Protein AF-Q5FMU8-F1 (afdb_monomer_lite)

pLDDT: mean 81.99, std 21.73, range [30.97, 98.69]

Radius of gyration: 34.63 Å; chains: 1; bounding box: 64×78×91 Å

Secondary structure (DSSP, 8-state):
------------------------------SSPPP---TTTTT-EEEEESS-B--B-TTSPBPPSTT--BPPEEEEEEEEEEEEEEEGGGTEEEEEEEES-SEEEB---SS---SEEE--SS-EEEGGGSEE-SSS--PPBSS-HHHHHHHHT-

Organism: Lactobacillus acidophilus (strain ATCC 700396 / NCK56 / N2 / NCFM) (NCBI:txid272621)

Structure (mmCIF, N/CA/C/O backbone):
data_AF-Q5FMU8-F1
#
_entry.id   AF-Q5FMU8-F1
#
loop_
_atom_site.group_PDB
_atom_site.id
_atom_site.type_symbol
_atom_site.label_atom_id
_atom_site.label_alt_id
_atom_site.label_comp_id
_atom_site.label_asym_id
_atom_site.label_entity_id
_atom_site.label_seq_id
_atom_site.pdbx_PDB_ins_code
_atom_site.Cartn_x
_atom_site.Cartn_y
_atom_site.Cartn_z
_atom_site.occupancy
_atom_site.B_iso_or_equiv
_atom_site.auth_seq_id
_atom_site.auth_comp_id
_atom_site.auth_asym_id
_atom_site.auth_atom_id
_atom_site.pdbx_PDB_model_num
ATOM 1 N N . MET A 1 1 ? -44.696 67.822 -63.246 1.00 44.34 1 MET A N 1
ATOM 2 C CA . MET A 1 1 ? -44.896 66.878 -62.123 1.00 44.34 1 MET A CA 1
ATOM 3 C C . MET A 1 1 ? -44.940 65.473 -62.711 1.00 44.34 1 MET A C 1
ATOM 5 O O . MET A 1 1 ? -45.440 65.343 -63.817 1.00 44.34 1 MET A O 1
ATOM 9 N N . SER A 1 2 ? -44.385 64.483 -62.010 1.00 38.25 2 SER A N 1
ATOM 10 C CA . SER A 1 2 ? -44.184 63.075 -62.421 1.00 38.25 2 SER A CA 1
ATOM 11 C C . SER A 1 2 ? -42.878 62.713 -63.144 1.00 38.25 2 SER A C 1
ATOM 13 O O . SER A 1 2 ? -42.718 62.851 -64.348 1.00 38.25 2 SER A O 1
ATOM 15 N N . MET A 1 3 ? -41.969 62.227 -62.289 1.00 32.19 3 MET A N 1
ATOM 16 C CA . MET A 1 3 ? -41.340 60.896 -62.271 1.00 32.19 3 MET A CA 1
ATOM 17 C C . MET A 1 3 ? -40.422 60.446 -63.418 1.00 32.19 3 MET A C 1
ATOM 19 O O . MET A 1 3 ? -40.758 60.400 -64.595 1.00 32.19 3 MET A O 1
ATOM 23 N N . LYS A 1 4 ? -39.218 60.079 -62.961 1.00 38.56 4 LYS A N 1
ATOM 24 C CA . LYS A 1 4 ? -37.981 59.806 -63.684 1.00 38.56 4 LYS A CA 1
ATOM 25 C C . LYS A 1 4 ? -38.034 58.525 -64.522 1.00 38.56 4 LYS A C 1
ATOM 27 O O . LYS A 1 4 ? -38.109 57.418 -64.004 1.00 38.56 4 LYS A O 1
ATOM 32 N N . LEU A 1 5 ? -37.903 58.774 -65.819 1.00 36.44 5 LEU A N 1
ATOM 33 C CA . LEU A 1 5 ? -37.152 58.089 -66.869 1.00 36.44 5 LEU A CA 1
ATOM 34 C C . LEU A 1 5 ? -36.414 56.777 -66.517 1.00 36.44 5 LEU A C 1
ATOM 36 O O . LEU A 1 5 ? -35.354 56.756 -65.894 1.00 36.44 5 LEU A O 1
ATOM 40 N N . SER A 1 6 ? -36.938 55.703 -67.096 1.00 47.81 6 SER A N 1
ATOM 41 C CA . SER A 1 6 ? -36.258 54.464 -67.466 1.00 47.81 6 SER A CA 1
ATOM 42 C C . SER A 1 6 ? -35.135 54.700 -68.482 1.00 47.81 6 SER A C 1
ATOM 44 O O . SER A 1 6 ? -35.360 55.369 -69.492 1.00 47.81 6 SER A O 1
ATOM 46 N N . LYS A 1 7 ? -33.975 54.057 -68.305 1.00 43.25 7 LYS A N 1
ATOM 47 C CA . LYS A 1 7 ? -33.032 53.812 -69.407 1.00 43.25 7 LYS A CA 1
ATOM 48 C C . LYS A 1 7 ? -32.465 52.397 -69.332 1.00 43.25 7 LYS A C 1
ATOM 50 O O . LYS A 1 7 ? -31.593 52.102 -68.525 1.00 43.25 7 LYS A O 1
ATOM 55 N N . LYS A 1 8 ? -32.962 51.544 -70.231 1.00 46.81 8 LYS A N 1
ATOM 56 C CA . LYS A 1 8 ? -32.168 50.465 -70.823 1.00 46.81 8 LYS A CA 1
ATOM 57 C C . LYS A 1 8 ? -31.159 51.122 -71.769 1.00 46.81 8 LYS A C 1
ATOM 59 O O . LYS A 1 8 ? -31.569 51.945 -72.585 1.00 46.81 8 LYS A O 1
ATOM 64 N N . LEU A 1 9 ? -29.885 50.747 -71.702 1.00 35.69 9 LEU A N 1
ATOM 65 C CA . LEU A 1 9 ? -28.977 50.895 -72.837 1.00 35.69 9 LEU A CA 1
ATOM 66 C C . LEU A 1 9 ? -27.985 49.730 -72.870 1.00 35.69 9 LEU A C 1
ATOM 68 O O . LEU A 1 9 ? -27.578 49.204 -71.838 1.00 35.69 9 LEU A O 1
ATOM 72 N N . LEU A 1 10 ? -27.730 49.301 -74.097 1.00 36.12 10 LEU A N 1
ATOM 73 C CA . LEU A 1 10 ? -27.186 48.026 -74.527 1.00 36.12 10 LEU A CA 1
ATOM 74 C C . LEU A 1 10 ? -25.649 48.002 -74.554 1.00 36.12 10 LEU A C 1
ATOM 76 O O . LEU A 1 10 ? -24.995 49.035 -74.637 1.00 36.12 10 LEU A O 1
ATOM 80 N N . PHE A 1 11 ? -25.159 46.762 -74.512 1.00 46.81 11 PHE A N 1
ATOM 81 C CA . PHE A 1 11 ? -23.848 46.188 -74.829 1.00 46.81 11 PHE A CA 1
ATOM 82 C C . PHE A 1 11 ? -22.753 47.077 -75.444 1.00 46.81 11 PHE A C 1
ATOM 84 O O . PHE A 1 11 ? -22.956 47.761 -76.444 1.00 46.81 11 PHE A O 1
ATOM 91 N N . SER A 1 12 ? -21.522 46.891 -74.960 1.00 31.30 12 SER A N 1
ATOM 92 C CA . SER A 1 12 ? -20.308 46.977 -75.780 1.00 31.30 12 SER A CA 1
ATOM 93 C C . SER A 1 12 ? -19.283 45.954 -75.288 1.00 31.30 12 SER A C 1
ATOM 95 O O . SER A 1 12 ? -19.026 45.833 -74.093 1.00 31.30 12 SER A O 1
ATOM 97 N N . SER A 1 13 ? -18.795 45.165 -76.239 1.00 30.97 13 SER A N 1
ATOM 98 C CA . SER A 1 13 ? -17.925 44.003 -76.082 1.00 30.97 13 SER A CA 1
ATOM 99 C C . SER A 1 13 ? -16.459 44.344 -75.800 1.00 30.97 13 SER A C 1
ATOM 101 O O . SER A 1 13 ? -15.987 45.406 -76.192 1.00 30.97 13 SER A O 1
ATOM 103 N N . ALA A 1 14 ? -15.763 43.312 -75.294 1.00 43.06 14 ALA A N 1
ATOM 104 C CA . ALA A 1 14 ? -14.314 43.049 -75.319 1.00 43.06 14 ALA A CA 1
ATOM 105 C C . ALA A 1 14 ? -13.448 43.993 -74.455 1.00 43.06 14 ALA A C 1
ATOM 107 O O . ALA A 1 14 ? -13.638 45.195 -74.435 1.00 43.06 14 ALA A O 1
ATOM 108 N N . VAL A 1 15 ? -12.487 43.513 -73.662 1.00 33.44 15 VAL A N 1
ATOM 109 C CA . VAL A 1 15 ? -11.308 42.741 -74.080 1.00 33.44 15 VAL A CA 1
ATOM 110 C C . VAL A 1 15 ? -10.885 41.759 -72.978 1.00 33.44 15 VAL A C 1
ATOM 112 O O . VAL A 1 15 ? -10.841 42.094 -71.798 1.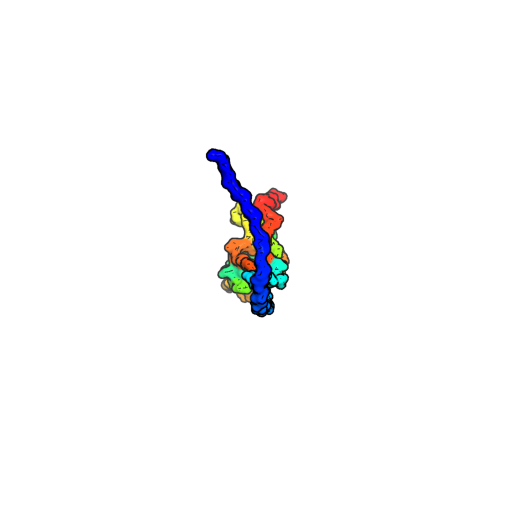00 33.44 15 VAL A O 1
ATOM 115 N N . ILE A 1 16 ? -10.554 40.537 -73.398 1.00 46.75 16 ILE A N 1
ATOM 116 C CA . ILE A 1 16 ? -9.966 39.472 -72.583 1.00 46.75 16 ILE A CA 1
ATOM 117 C C . ILE A 1 16 ? -8.482 39.801 -72.380 1.00 46.75 16 ILE A C 1
ATOM 119 O O . ILE A 1 16 ? -7.699 39.717 -73.323 1.00 46.75 16 ILE A O 1
ATOM 123 N N . ALA A 1 17 ? -8.090 40.158 -71.158 1.00 38.25 17 ALA A N 1
ATOM 124 C CA . ALA A 1 17 ? -6.694 40.149 -70.734 1.00 38.25 17 ALA A CA 1
ATOM 125 C C . ALA A 1 17 ? -6.471 38.887 -69.894 1.00 38.25 17 ALA A C 1
ATOM 127 O O . ALA A 1 17 ? -6.962 38.773 -68.771 1.00 38.25 17 ALA A O 1
ATOM 128 N N . GLY A 1 18 ? -5.787 37.905 -70.483 1.00 43.53 18 GLY A N 1
ATOM 129 C CA . GLY A 1 18 ? -5.412 36.670 -69.810 1.00 43.53 18 GLY A CA 1
ATOM 130 C C . GLY A 1 18 ? -4.449 36.953 -68.661 1.00 43.53 18 GLY A C 1
ATOM 131 O O . GLY A 1 18 ? -3.311 37.354 -68.887 1.00 43.53 18 GLY A O 1
ATOM 132 N N . LEU A 1 19 ? -4.906 36.715 -67.433 1.00 38.78 19 LEU A N 1
ATOM 133 C CA . LEU A 1 19 ? -4.045 36.613 -66.264 1.00 38.78 19 LEU A CA 1
ATOM 134 C C . LEU A 1 19 ? -3.740 35.125 -66.053 1.00 38.78 19 LEU A C 1
ATOM 136 O O . LEU A 1 19 ? -4.599 34.361 -65.615 1.00 38.78 19 LEU A O 1
ATOM 140 N N . LEU A 1 20 ? -2.527 34.702 -66.408 1.00 39.22 20 LEU A N 1
ATOM 141 C CA . LEU A 1 20 ? -1.996 33.396 -66.020 1.00 39.22 20 LEU A CA 1
ATOM 142 C C . LEU A 1 20 ? -1.831 33.385 -64.493 1.00 39.22 20 LEU A C 1
ATOM 144 O O . LEU A 1 20 ? -0.827 33.868 -63.975 1.00 39.22 20 LEU A O 1
ATOM 148 N N . LEU A 1 21 ? -2.814 32.850 -63.764 1.00 43.56 21 LEU A N 1
ATOM 149 C CA . LEU A 1 21 ? -2.594 32.435 -62.381 1.00 43.56 21 LEU A CA 1
ATOM 150 C C . LEU A 1 21 ? -1.753 31.157 -62.403 1.00 43.56 21 LEU A C 1
ATOM 152 O O . LEU A 1 21 ? -2.250 30.078 -62.725 1.00 43.56 21 LEU A O 1
ATOM 156 N N . SER A 1 22 ? -0.474 31.269 -62.050 1.00 51.34 22 SER A N 1
ATOM 157 C CA . SER A 1 22 ? 0.309 30.111 -61.636 1.00 51.34 22 SER A CA 1
ATOM 158 C C . SER A 1 22 ? -0.297 29.568 -60.341 1.00 51.34 22 SER A C 1
ATOM 160 O O . SER A 1 22 ? -0.230 30.189 -59.281 1.00 51.34 22 SER A O 1
ATOM 162 N N . VAL A 1 23 ? -0.937 28.403 -60.420 1.00 54.81 23 VAL A N 1
ATOM 163 C CA . VAL A 1 23 ? -1.428 27.704 -59.232 1.00 54.81 23 VAL A CA 1
ATOM 164 C C . VAL A 1 23 ? -0.217 27.045 -58.575 1.00 54.81 23 VAL A C 1
ATOM 166 O O . VAL A 1 23 ? 0.219 25.973 -58.990 1.00 54.81 23 VAL A O 1
ATOM 169 N N . ALA A 1 24 ? 0.384 27.704 -57.585 1.00 59.03 24 ALA A N 1
ATOM 170 C CA . ALA A 1 24 ? 1.311 27.015 -56.696 1.00 59.03 24 ALA A CA 1
ATOM 171 C C . ALA A 1 24 ? 0.516 25.944 -55.926 1.00 59.03 24 ALA A C 1
ATOM 173 O O . ALA A 1 24 ? -0.583 26.244 -55.448 1.00 59.03 24 ALA A O 1
ATOM 174 N N . PRO A 1 25 ? 1.017 24.703 -55.791 1.00 51.97 25 PRO A N 1
ATOM 175 C CA . PRO A 1 25 ? 0.344 23.713 -54.970 1.00 51.97 25 PRO A CA 1
ATOM 176 C C . PRO A 1 25 ? 0.360 24.216 -53.526 1.00 51.97 25 PRO A C 1
ATOM 178 O O . PRO A 1 25 ? 1.421 24.348 -52.916 1.00 51.97 25 PRO A O 1
ATOM 181 N N . ALA A 1 26 ? -0.815 24.531 -52.984 1.00 58.31 26 ALA A N 1
ATOM 182 C CA . ALA A 1 26 ? -0.953 24.819 -51.568 1.00 58.31 26 ALA A CA 1
ATOM 183 C C . ALA A 1 26 ? -0.589 23.543 -50.802 1.00 58.31 26 ALA A C 1
ATOM 185 O O . ALA A 1 26 ? -1.321 22.552 -50.828 1.00 58.31 26 ALA A O 1
ATOM 186 N N . THR A 1 27 ? 0.572 23.537 -50.155 1.00 57.03 27 THR A N 1
ATOM 187 C CA . THR A 1 27 ? 0.941 22.453 -49.254 1.00 57.03 27 THR A CA 1
ATOM 188 C C . THR A 1 27 ? 0.067 22.570 -48.010 1.00 57.03 27 THR A C 1
ATOM 190 O O . THR A 1 27 ? 0.150 23.531 -47.247 1.00 57.03 27 THR A O 1
ATOM 193 N N . VAL A 1 28 ? -0.821 21.595 -47.812 1.00 58.00 28 VAL A N 1
ATOM 194 C CA . VAL A 1 28 ? -1.604 21.487 -46.579 1.00 58.00 28 VAL A CA 1
ATOM 195 C C . VAL A 1 28 ? -0.646 21.062 -45.472 1.00 58.00 28 VAL A C 1
ATOM 197 O O . VAL A 1 28 ? -0.275 19.895 -45.373 1.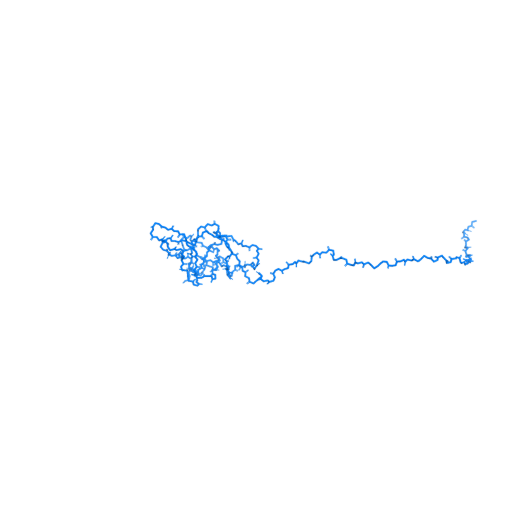00 58.00 28 VAL A O 1
ATOM 200 N N . GLN A 1 29 ? -0.214 22.011 -44.647 1.00 60.59 29 GLN A N 1
ATOM 201 C CA . GLN A 1 29 ? 0.503 21.701 -43.416 1.00 60.59 29 GLN A CA 1
ATOM 202 C C . GLN A 1 29 ? -0.506 21.540 -42.279 1.00 60.59 29 GLN A C 1
ATOM 204 O O . GLN A 1 29 ? -1.355 22.403 -42.053 1.00 60.59 29 GLN A O 1
ATOM 209 N N . ALA A 1 30 ? -0.436 20.410 -41.573 1.00 52.25 30 ALA A N 1
ATOM 210 C CA . ALA A 1 30 ? -1.308 20.127 -40.441 1.00 52.25 30 ALA A CA 1
ATOM 211 C C . ALA A 1 30 ? -1.092 21.172 -39.330 1.00 52.25 30 ALA A C 1
ATOM 213 O O . ALA A 1 30 ? -0.042 21.208 -38.695 1.00 52.25 30 ALA A O 1
ATOM 214 N N . ALA A 1 31 ? -2.101 22.010 -39.077 1.00 62.38 31 ALA A N 1
ATOM 215 C CA . ALA A 1 31 ? -2.032 23.124 -38.122 1.00 62.38 31 ALA A CA 1
ATOM 216 C C . ALA A 1 31 ? -2.030 22.694 -36.641 1.00 62.38 31 ALA A C 1
ATOM 218 O O . ALA A 1 31 ? -1.943 23.533 -35.745 1.00 62.38 31 ALA A O 1
ATOM 219 N N . LYS A 1 32 ? -2.152 21.394 -36.356 1.00 54.62 32 LYS A N 1
ATOM 220 C CA . LYS A 1 32 ? -2.189 20.866 -34.994 1.00 54.62 32 LYS A CA 1
ATOM 221 C C . LYS A 1 32 ? -1.423 19.555 -34.944 1.00 54.62 32 LYS A C 1
ATOM 223 O O . LYS A 1 32 ? -1.766 18.615 -35.658 1.00 54.62 32 LYS A O 1
ATOM 228 N N . GLN A 1 33 ? -0.401 19.490 -34.092 1.00 60.22 33 GLN A N 1
ATOM 229 C CA . GLN A 1 33 ? 0.179 18.206 -33.717 1.00 60.22 33 GLN A CA 1
ATOM 230 C C . GLN A 1 33 ? -0.936 17.353 -33.107 1.00 60.22 33 GLN A C 1
ATOM 232 O O . GLN A 1 33 ? -1.597 17.773 -32.153 1.00 60.22 33 GLN A O 1
ATOM 237 N N . LEU A 1 34 ? -1.178 16.180 -33.695 1.00 52.97 34 LEU A N 1
ATOM 238 C CA . LEU A 1 34 ? -2.030 15.175 -33.076 1.00 52.97 34 LEU A CA 1
ATOM 239 C C . LEU A 1 34 ? -1.409 14.818 -31.720 1.00 52.97 34 LEU A C 1
ATOM 241 O O . LEU A 1 34 ? -0.184 14.679 -31.652 1.00 52.97 34 LEU A O 1
ATOM 245 N N . PRO A 1 35 ? -2.205 14.689 -30.645 1.00 58.12 35 PRO A N 1
ATOM 246 C CA . PRO A 1 35 ? -1.669 14.234 -29.375 1.00 58.12 35 PRO A CA 1
ATOM 247 C C . PRO A 1 35 ? -0.985 12.884 -29.598 1.00 58.12 35 PRO A C 1
ATOM 249 O O . PRO A 1 35 ? -1.613 11.906 -30.005 1.00 58.12 35 PRO A O 1
ATOM 252 N N . VAL A 1 36 ? 0.328 12.848 -29.376 1.00 55.47 36 VAL A N 1
ATOM 253 C CA . VAL A 1 36 ? 1.089 11.603 -29.386 1.00 55.47 36 VAL A CA 1
ATOM 254 C C . VAL A 1 36 ? 0.704 10.866 -28.112 1.00 55.47 36 VAL A C 1
ATOM 256 O O . VAL A 1 36 ? 1.167 11.194 -27.021 1.00 55.47 36 VAL A O 1
ATOM 259 N N . HIS A 1 37 ? -0.204 9.905 -28.240 1.00 55.84 37 HIS A N 1
ATOM 260 C CA . HIS A 1 37 ? -0.529 8.997 -27.153 1.00 55.84 37 HIS A CA 1
ATOM 261 C C . HIS A 1 37 ? 0.525 7.888 -27.105 1.00 55.84 37 HIS A C 1
ATOM 263 O O . HIS A 1 37 ? 0.703 7.143 -28.066 1.00 55.84 37 HIS A O 1
ATOM 269 N N . ASP A 1 38 ? 1.235 7.775 -25.982 1.00 58.03 38 ASP A N 1
ATOM 270 C CA . ASP A 1 38 ? 2.091 6.621 -25.701 1.00 58.03 38 ASP A CA 1
ATOM 271 C C . ASP A 1 38 ? 1.204 5.428 -25.307 1.00 58.03 38 ASP A C 1
ATOM 273 O O . ASP A 1 38 ? 0.897 5.193 -24.133 1.00 58.03 38 ASP A O 1
ATOM 277 N N . TYR A 1 39 ? 0.738 4.695 -26.321 1.00 53.19 39 TYR A N 1
ATOM 278 C CA . TYR A 1 39 ? -0.167 3.552 -26.170 1.00 53.19 39 TYR A CA 1
ATOM 279 C C . TYR A 1 39 ? 0.428 2.394 -25.349 1.00 53.19 39 TYR A C 1
ATOM 281 O O . TYR A 1 39 ? -0.322 1.550 -24.864 1.00 53.19 39 TYR A O 1
ATOM 289 N N . ASN A 1 40 ? 1.745 2.356 -25.118 1.00 54.81 40 ASN A N 1
ATOM 290 C CA . ASN A 1 40 ? 2.364 1.319 -24.286 1.00 54.81 40 ASN A CA 1
ATOM 291 C C . ASN A 1 40 ? 2.122 1.541 -22.783 1.00 54.81 40 ASN A C 1
ATOM 293 O O . ASN A 1 40 ? 2.290 0.617 -21.989 1.00 54.81 40 ASN A O 1
ATOM 297 N N . ARG A 1 41 ? 1.734 2.758 -22.374 1.00 55.72 41 ARG A N 1
ATOM 298 C CA . ARG A 1 41 ? 1.671 3.169 -20.960 1.00 55.72 41 ARG A CA 1
ATOM 299 C C . ARG A 1 41 ? 0.263 3.323 -20.392 1.00 55.72 41 ARG A C 1
ATOM 301 O O . ARG A 1 41 ? 0.113 3.448 -19.183 1.00 55.72 41 ARG A O 1
ATOM 308 N N . ILE A 1 42 ? -0.771 3.268 -21.225 1.00 58.44 42 ILE A N 1
ATOM 309 C CA . ILE A 1 42 ? -2.177 3.441 -20.809 1.00 58.44 42 ILE A CA 1
ATOM 310 C C . ILE A 1 42 ? -2.782 2.220 -20.097 1.00 58.44 42 ILE A C 1
ATOM 312 O O . ILE A 1 42 ? -3.884 2.313 -19.571 1.00 58.44 42 ILE A O 1
ATOM 316 N N . THR A 1 43 ? -2.091 1.077 -20.054 1.00 69.62 43 THR A N 1
ATOM 317 C CA . THR A 1 43 ? -2.625 -0.167 -19.459 1.00 69.62 43 THR A CA 1
ATOM 318 C C . THR A 1 43 ? -2.297 -0.340 -17.979 1.00 69.62 43 THR A C 1
ATOM 320 O O . THR A 1 43 ? -2.745 -1.300 -17.356 1.00 69.62 43 THR A O 1
ATOM 323 N N . SER A 1 44 ? -1.461 0.529 -17.412 1.00 83.81 44 SER A N 1
ATOM 324 C CA . SER A 1 44 ? -0.944 0.371 -16.054 1.00 83.81 44 SER A CA 1
ATOM 325 C C . SER A 1 44 ? -0.941 1.705 -15.325 1.00 83.81 44 SER A C 1
ATOM 327 O O . SER A 1 44 ? -0.674 2.749 -15.920 1.00 83.81 44 SER A O 1
ATOM 329 N N . ALA A 1 45 ? -1.231 1.653 -14.030 1.00 92.94 45 ALA A N 1
ATOM 330 C CA . ALA A 1 45 ? -1.075 2.776 -13.127 1.00 92.94 45 ALA A CA 1
ATOM 331 C C . ALA A 1 45 ? 0.251 2.641 -12.378 1.00 92.94 45 ALA A C 1
ATOM 333 O O . ALA A 1 45 ? 0.729 1.527 -12.129 1.00 92.94 45 ALA A O 1
ATOM 334 N N . TYR A 1 46 ? 0.850 3.775 -12.025 1.00 94.50 46 TYR A N 1
ATOM 335 C CA . TYR A 1 46 ? 2.164 3.805 -11.399 1.00 94.50 46 TYR A CA 1
ATOM 336 C C . TYR A 1 46 ? 2.204 4.749 -10.204 1.00 94.50 46 TYR A C 1
ATOM 338 O O . TYR A 1 46 ? 1.581 5.813 -10.201 1.00 94.50 46 TYR A O 1
ATOM 346 N N . ILE A 1 47 ? 3.006 4.375 -9.213 1.00 96.06 47 ILE A N 1
ATOM 347 C CA . ILE A 1 47 ? 3.354 5.201 -8.058 1.00 96.06 47 ILE A CA 1
ATOM 348 C C . ILE A 1 47 ? 4.874 5.283 -7.899 1.00 96.06 47 ILE A C 1
ATOM 350 O O . ILE A 1 47 ? 5.630 4.506 -8.485 1.00 96.06 47 ILE A O 1
ATOM 354 N N . THR A 1 48 ? 5.332 6.207 -7.067 1.00 96.56 48 THR A N 1
ATOM 355 C CA . THR A 1 48 ? 6.706 6.260 -6.563 1.00 96.56 48 THR A CA 1
ATOM 356 C C . THR A 1 48 ? 6.698 6.445 -5.047 1.00 96.56 48 THR A C 1
ATOM 358 O O . THR A 1 48 ? 5.739 6.988 -4.492 1.00 96.56 48 THR A O 1
ATOM 361 N N . PHE A 1 49 ? 7.765 6.002 -4.381 1.00 97.00 49 PHE A N 1
ATOM 362 C CA . PHE A 1 49 ? 7.912 6.059 -2.927 1.00 97.00 49 PHE A CA 1
ATOM 363 C C . PHE A 1 49 ? 8.844 7.219 -2.548 1.00 97.00 49 PHE A C 1
ATOM 365 O O . PHE A 1 49 ? 10.069 7.065 -2.606 1.00 97.00 49 PHE A O 1
ATOM 372 N N . PRO A 1 50 ? 8.312 8.400 -2.177 1.00 96.75 50 PRO A N 1
ATOM 373 C CA . PRO A 1 50 ? 9.135 9.558 -1.825 1.00 96.75 50 PRO A CA 1
ATOM 374 C C . PRO A 1 50 ? 9.844 9.399 -0.472 1.00 96.75 50 PRO A C 1
ATOM 376 O O . PRO A 1 50 ? 10.849 10.073 -0.235 1.00 96.75 50 PRO A O 1
ATOM 379 N N . LYS A 1 51 ? 9.344 8.503 0.385 1.00 97.00 51 LYS A N 1
ATOM 380 C CA . LYS A 1 51 ? 9.830 8.187 1.732 1.00 97.00 51 LYS A CA 1
ATOM 381 C C . LYS A 1 51 ? 9.687 6.688 2.007 1.00 97.00 51 LYS A C 1
ATOM 383 O O . LYS A 1 51 ? 8.988 5.990 1.270 1.00 97.00 51 LYS A O 1
ATOM 388 N N . ASP A 1 52 ? 10.318 6.222 3.078 1.00 97.44 52 ASP A N 1
ATOM 389 C CA . ASP A 1 52 ? 10.110 4.859 3.565 1.00 97.44 52 ASP A CA 1
ATOM 390 C C . ASP A 1 52 ? 8.646 4.681 3.990 1.00 97.44 52 ASP A C 1
ATOM 392 O O . ASP A 1 52 ? 8.093 5.530 4.693 1.00 97.44 52 ASP A O 1
ATOM 396 N N . THR A 1 53 ? 8.005 3.613 3.518 1.00 98.19 53 THR A N 1
ATOM 397 C CA . THR A 1 53 ? 6.543 3.463 3.550 1.00 98.19 53 THR A CA 1
ATOM 398 C C . THR A 1 53 ? 6.136 2.111 4.122 1.00 98.19 53 THR A C 1
ATOM 400 O O . THR A 1 53 ? 6.672 1.074 3.725 1.00 98.19 53 THR A O 1
ATOM 403 N N . ASP A 1 54 ? 5.190 2.137 5.060 1.00 98.31 54 ASP A N 1
ATOM 404 C CA . ASP A 1 54 ? 4.610 0.934 5.658 1.00 98.31 54 ASP A CA 1
ATOM 405 C C . ASP A 1 54 ? 3.775 0.152 4.639 1.00 98.31 54 ASP A C 1
ATOM 407 O O . ASP A 1 54 ? 3.162 0.726 3.735 1.00 98.31 54 ASP A O 1
ATOM 411 N N . VAL A 1 55 ? 3.740 -1.166 4.815 1.00 98.31 55 VAL A N 1
ATOM 412 C CA . VAL A 1 55 ? 2.944 -2.085 4.000 1.00 98.31 55 VAL A CA 1
ATOM 413 C C . VAL A 1 55 ? 1.773 -2.573 4.831 1.00 98.31 55 VAL A C 1
ATOM 415 O O . VAL A 1 55 ? 1.922 -2.839 6.020 1.00 98.31 55 VAL A O 1
ATOM 418 N N . TYR A 1 56 ? 0.609 -2.681 4.207 1.00 98.56 56 TYR A N 1
ATOM 419 C CA . TYR A 1 56 ? -0.634 -3.062 4.856 1.00 98.56 56 TYR A CA 1
ATOM 420 C C . TYR A 1 56 ? -1.203 -4.326 4.223 1.00 98.56 56 TYR A C 1
ATOM 422 O O . TYR A 1 56 ? -1.067 -4.558 3.018 1.00 98.56 56 TYR A O 1
ATOM 430 N N . ASN A 1 57 ? -1.865 -5.123 5.051 1.00 98.12 57 ASN A N 1
ATOM 431 C CA . ASN A 1 57 ? -2.724 -6.217 4.628 1.00 98.12 57 ASN A CA 1
ATOM 432 C C . ASN A 1 57 ? -4.067 -5.682 4.112 1.00 98.12 57 ASN A C 1
ATOM 434 O O . ASN A 1 57 ? -4.434 -4.527 4.333 1.00 98.12 57 ASN A O 1
ATOM 438 N N . ALA A 1 58 ? -4.840 -6.555 3.464 1.00 95.94 58 ALA A N 1
ATOM 439 C CA . ALA A 1 58 ? -6.185 -6.230 2.983 1.00 95.94 58 ALA A CA 1
ATOM 440 C C . ALA A 1 58 ? -7.182 -5.873 4.107 1.00 95.94 58 ALA A C 1
ATOM 442 O O . ALA A 1 58 ? -8.203 -5.249 3.833 1.00 95.94 58 ALA A O 1
ATOM 443 N N . ASP A 1 59 ? -6.891 -6.255 5.354 1.00 95.75 59 ASP A N 1
ATOM 444 C CA . ASP A 1 59 ? -7.687 -5.934 6.548 1.00 95.75 59 ASP A CA 1
ATOM 445 C C . ASP A 1 59 ? -7.288 -4.600 7.215 1.00 95.75 59 ASP A C 1
ATOM 447 O O . ASP A 1 59 ? -7.825 -4.240 8.262 1.00 95.75 59 ASP A O 1
ATOM 451 N N . GLY A 1 60 ? -6.333 -3.871 6.626 1.00 96.44 60 GLY A N 1
ATOM 452 C CA . GLY A 1 60 ? -5.861 -2.578 7.119 1.00 96.44 60 GLY A CA 1
ATOM 453 C C . GLY A 1 60 ? -4.868 -2.649 8.277 1.00 96.44 60 GLY A C 1
ATOM 454 O O . GLY A 1 60 ? -4.489 -1.602 8.806 1.00 96.44 60 GLY A O 1
ATOM 455 N N . THR A 1 61 ? -4.409 -3.840 8.665 1.00 97.94 61 THR A N 1
ATOM 456 C CA . THR A 1 61 ? -3.289 -4.006 9.602 1.00 97.94 61 THR A CA 1
ATOM 457 C C . THR A 1 61 ? -1.944 -3.815 8.900 1.00 97.94 61 THR A C 1
ATOM 459 O O . THR A 1 61 ? -1.807 -4.082 7.706 1.00 97.94 61 THR A O 1
ATOM 462 N N . ILE A 1 62 ? -0.932 -3.348 9.636 1.00 98.00 62 ILE A N 1
ATOM 463 C CA . ILE A 1 62 ? 0.440 -3.232 9.122 1.00 98.00 62 ILE A CA 1
ATOM 464 C C . ILE A 1 62 ? 1.061 -4.632 9.014 1.00 98.00 62 ILE A C 1
ATOM 466 O O . ILE A 1 62 ? 0.984 -5.422 9.955 1.00 98.00 62 ILE A O 1
ATOM 470 N N . GLN A 1 63 ? 1.711 -4.926 7.888 1.00 97.44 63 GLN A N 1
ATOM 471 C CA . GLN A 1 63 ? 2.576 -6.094 7.746 1.00 97.44 63 GLN A CA 1
ATOM 472 C C . GLN A 1 63 ? 3.879 -5.869 8.514 1.00 97.44 63 GLN A C 1
ATOM 474 O O . GLN A 1 63 ? 4.629 -4.934 8.226 1.00 97.44 63 GLN A O 1
ATOM 479 N N . ASP A 1 64 ? 4.170 -6.740 9.481 1.00 95.56 64 ASP A N 1
ATOM 480 C CA . ASP A 1 64 ? 5.448 -6.696 10.184 1.00 95.56 64 ASP A CA 1
ATOM 481 C C . ASP A 1 64 ? 6.542 -7.401 9.374 1.00 95.56 64 ASP A C 1
ATOM 483 O O . ASP A 1 64 ? 6.513 -8.612 9.143 1.00 95.56 64 ASP A O 1
ATOM 487 N N . HIS A 1 65 ? 7.547 -6.628 8.973 1.00 96.00 65 HIS A N 1
ATOM 488 C CA . HIS A 1 65 ? 8.762 -7.120 8.335 1.00 96.00 65 HIS A CA 1
ATOM 489 C C . HIS A 1 65 ? 9.990 -6.909 9.231 1.00 96.00 65 HIS A C 1
ATOM 491 O O . HIS A 1 65 ? 11.045 -6.474 8.765 1.00 96.00 65 HIS A O 1
ATOM 497 N N . ASN A 1 66 ? 9.862 -7.197 10.530 1.00 94.88 66 ASN A N 1
ATOM 498 C CA . ASN A 1 66 ? 10.862 -6.900 11.564 1.00 94.88 66 ASN A CA 1
ATOM 499 C C . ASN A 1 66 ? 11.195 -5.398 11.621 1.00 94.88 66 ASN A C 1
ATOM 501 O O . ASN A 1 66 ? 12.361 -4.994 11.702 1.00 94.88 66 ASN A O 1
ATOM 505 N N . GLY A 1 67 ? 10.160 -4.566 11.492 1.00 95.06 67 GLY A N 1
ATOM 506 C CA . GLY A 1 67 ? 10.268 -3.106 11.432 1.00 95.06 67 GLY A CA 1
ATOM 507 C C . GLY A 1 67 ? 10.859 -2.527 10.138 1.00 95.06 67 GLY A C 1
ATOM 508 O O . GLY A 1 67 ? 10.994 -1.307 10.039 1.00 95.06 67 GLY A O 1
ATOM 509 N N . GLN A 1 68 ? 11.221 -3.353 9.147 1.00 97.25 68 GLN A N 1
ATOM 510 C CA . GLN A 1 68 ? 11.622 -2.857 7.828 1.00 97.25 68 GLN A CA 1
ATOM 511 C C . GLN A 1 68 ? 10.402 -2.344 7.050 1.00 97.25 68 GLN A C 1
ATOM 513 O O . GLN A 1 68 ? 9.312 -2.905 7.131 1.00 97.25 68 GLN A O 1
ATOM 518 N N . LYS A 1 69 ? 10.606 -1.293 6.257 1.00 97.75 69 LYS A N 1
ATOM 519 C CA . LYS A 1 69 ? 9.591 -0.670 5.393 1.00 97.75 69 LYS A CA 1
ATOM 520 C C . LYS A 1 69 ? 10.009 -0.783 3.935 1.00 97.75 69 LYS A C 1
ATOM 522 O O . LYS A 1 69 ? 11.187 -1.019 3.663 1.00 97.75 69 LYS A O 1
ATOM 527 N N . ILE A 1 70 ? 9.096 -0.542 2.992 1.00 97.50 70 ILE A N 1
ATOM 528 C CA . ILE A 1 70 ? 9.510 -0.313 1.600 1.00 97.50 70 ILE A CA 1
ATOM 529 C C . ILE A 1 70 ? 10.351 0.956 1.585 1.00 97.50 70 ILE A C 1
ATOM 531 O O . ILE A 1 70 ? 9.888 2.004 2.037 1.00 97.50 70 ILE A O 1
ATOM 535 N N . SER A 1 71 ? 11.581 0.872 1.084 1.00 97.12 71 SER A N 1
ATOM 536 C CA . SER A 1 71 ? 12.466 2.028 1.053 1.00 97.12 71 SER A CA 1
ATOM 537 C C . SER A 1 71 ? 12.021 3.052 0.019 1.00 97.12 71 SER A C 1
ATOM 539 O O . SER A 1 71 ? 11.445 2.730 -1.031 1.00 97.12 71 SER A O 1
ATOM 541 N N . ARG A 1 72 ? 12.348 4.314 0.298 1.00 95.56 72 ARG A N 1
ATOM 542 C CA . ARG A 1 72 ? 12.286 5.391 -0.688 1.00 95.56 72 ARG A CA 1
ATOM 543 C C . ARG A 1 72 ? 12.966 4.956 -1.987 1.00 95.56 72 ARG A C 1
ATOM 545 O O . ARG A 1 72 ? 14.150 4.622 -2.006 1.00 95.56 72 ARG A O 1
ATOM 552 N N . GLN A 1 73 ? 12.257 5.090 -3.102 1.00 92.81 73 GLN A N 1
ATOM 553 C CA . GLN A 1 73 ? 12.780 4.763 -4.426 1.00 92.81 73 GLN A CA 1
ATOM 554 C C . GLN A 1 73 ? 12.153 5.650 -5.500 1.00 92.81 73 GLN A C 1
ATOM 556 O O . GLN A 1 73 ? 10.953 5.902 -5.498 1.00 92.81 73 GLN A O 1
ATOM 561 N N . LYS A 1 74 ? 12.987 6.116 -6.440 1.00 84.50 74 LYS A N 1
ATOM 562 C CA . LYS A 1 74 ? 12.582 7.002 -7.549 1.00 84.50 74 LYS A CA 1
ATOM 563 C C . LYS A 1 74 ? 11.989 6.254 -8.751 1.00 84.50 74 LYS A C 1
ATOM 565 O O . LYS A 1 74 ? 11.533 6.893 -9.694 1.00 84.50 74 LYS A O 1
ATOM 570 N N . GLY A 1 75 ? 12.034 4.921 -8.734 1.00 90.00 75 GLY A N 1
ATOM 571 C CA . GLY A 1 75 ? 11.439 4.088 -9.775 1.00 90.00 75 GLY A CA 1
ATOM 572 C C . GLY A 1 75 ? 9.917 4.223 -9.813 1.00 90.00 75 GLY A C 1
ATOM 573 O O . GLY A 1 75 ? 9.292 4.602 -8.819 1.00 90.00 75 GLY A O 1
ATOM 574 N N . TRP A 1 76 ? 9.337 3.917 -10.973 1.00 91.50 76 TRP A N 1
ATOM 575 C CA . TRP A 1 76 ? 7.891 3.802 -11.143 1.00 91.50 76 TRP A CA 1
ATOM 576 C C . TRP A 1 76 ? 7.474 2.371 -10.844 1.00 91.50 76 TRP A C 1
ATOM 578 O O . TRP A 1 76 ? 7.965 1.431 -11.470 1.00 91.50 76 TRP A O 1
ATOM 588 N N . LEU A 1 77 ? 6.587 2.210 -9.872 1.00 93.44 77 LEU A N 1
ATOM 589 C CA . LEU A 1 77 ? 6.120 0.913 -9.406 1.00 93.44 77 LEU A CA 1
ATOM 590 C C . LEU A 1 77 ? 4.677 0.729 -9.844 1.00 93.44 77 LEU A C 1
ATOM 592 O O . LEU A 1 77 ? 3.847 1.616 -9.652 1.00 93.44 77 LEU A O 1
ATOM 596 N N . LYS A 1 78 ? 4.397 -0.421 -10.460 1.00 93.50 78 LYS A N 1
ATOM 597 C CA . LYS A 1 78 ? 3.076 -0.739 -10.993 1.00 93.50 78 LYS A CA 1
ATOM 598 C C . LYS A 1 78 ? 2.092 -1.052 -9.866 1.00 93.50 78 LYS A C 1
ATOM 600 O O . LYS A 1 78 ? 2.402 -1.830 -8.962 1.00 93.50 78 LYS A O 1
ATOM 605 N N . VAL A 1 79 ? 0.896 -0.493 -9.992 1.00 95.44 79 VAL A N 1
ATOM 606 C CA . VAL A 1 79 ? -0.276 -0.753 -9.151 1.00 95.44 79 VAL A CA 1
ATOM 607 C C . VAL A 1 79 ? -1.472 -1.047 -10.054 1.00 95.44 79 VAL A C 1
ATOM 609 O O . VAL A 1 79 ? -1.514 -0.596 -11.202 1.00 95.44 79 VAL A O 1
ATOM 612 N N . ASP A 1 80 ? -2.425 -1.835 -9.572 1.00 94.44 80 ASP A N 1
ATOM 613 C CA . ASP A 1 80 ? -3.586 -2.279 -10.362 1.00 94.44 80 ASP A CA 1
ATOM 614 C C . ASP A 1 80 ? -4.938 -1.899 -9.741 1.00 94.44 80 ASP A C 1
ATOM 616 O O . ASP A 1 80 ? -5.936 -1.843 -10.456 1.00 94.44 80 ASP A O 1
ATOM 620 N N . LYS A 1 81 ? -4.984 -1.596 -8.438 1.00 95.00 81 LYS A N 1
ATOM 621 C CA . LYS A 1 81 ? -6.207 -1.215 -7.723 1.00 95.00 81 LYS A CA 1
ATOM 622 C C . LYS A 1 81 ? -5.970 -0.027 -6.806 1.00 95.00 81 LYS A C 1
ATOM 624 O O . LYS A 1 81 ? -4.916 0.099 -6.184 1.00 95.00 81 LYS A O 1
ATOM 629 N N . LEU A 1 82 ? -6.998 0.807 -6.718 1.00 97.44 82 LEU A N 1
ATOM 630 C CA . LEU A 1 82 ? -7.148 1.876 -5.746 1.00 97.44 82 LEU A CA 1
ATOM 631 C C . LEU A 1 82 ? -8.400 1.547 -4.930 1.00 97.44 82 LEU A C 1
ATOM 633 O O . LEU A 1 82 ? -9.449 1.295 -5.516 1.00 97.44 82 LEU A O 1
ATOM 637 N N . VAL A 1 83 ? -8.298 1.473 -3.607 1.00 97.94 83 VAL A N 1
ATOM 638 C CA . VAL A 1 83 ? -9.366 0.933 -2.749 1.00 97.94 83 VAL A CA 1
ATOM 639 C C . VAL A 1 83 ? -9.351 1.611 -1.383 1.00 97.94 83 VAL A C 1
ATOM 641 O O . VAL A 1 83 ? -8.284 1.922 -0.858 1.00 97.94 83 VAL A O 1
ATOM 644 N N . TYR A 1 84 ? -10.523 1.856 -0.803 1.00 98.50 84 TYR A N 1
ATOM 645 C CA . TYR A 1 84 ? -10.647 2.225 0.602 1.00 98.50 84 TYR A CA 1
ATOM 646 C C . TYR A 1 84 ? -10.557 0.976 1.474 1.00 98.50 84 TYR A C 1
ATOM 648 O O . TYR A 1 84 ? -11.320 0.026 1.286 1.00 98.50 84 TYR A O 1
ATOM 656 N N . ILE A 1 85 ? -9.654 1.001 2.448 1.00 98.06 85 ILE A N 1
ATOM 657 C CA . ILE A 1 85 ? -9.493 -0.046 3.459 1.00 98.06 85 ILE A CA 1
ATOM 658 C C . ILE A 1 85 ? -9.693 0.603 4.826 1.00 98.06 85 ILE A C 1
ATOM 660 O O . ILE A 1 85 ? -9.188 1.698 5.084 1.00 98.06 85 ILE A O 1
ATOM 664 N N . TRP A 1 86 ? -10.452 -0.058 5.696 1.00 98.25 86 TRP A N 1
ATOM 665 C CA . TRP A 1 86 ? -10.595 0.359 7.085 1.00 98.25 86 TRP A CA 1
ATOM 666 C C . TRP A 1 86 ? -9.296 0.093 7.839 1.00 98.25 86 TRP A C 1
ATOM 668 O O . TRP A 1 86 ? -8.835 -1.039 7.850 1.00 98.25 86 TRP A O 1
ATOM 678 N N . VAL A 1 87 ? -8.711 1.112 8.467 1.00 98.19 87 VAL A N 1
ATOM 679 C CA . VAL A 1 87 ? -7.482 0.987 9.262 1.00 98.19 87 VAL A CA 1
ATOM 680 C C . VAL A 1 87 ? -7.870 0.915 10.740 1.00 98.19 87 VAL A C 1
ATOM 682 O O . VAL A 1 87 ? -8.206 1.953 11.320 1.00 98.19 87 VAL A O 1
ATOM 685 N N . PRO A 1 88 ? -7.810 -0.265 11.391 1.00 97.12 88 PRO A N 1
ATOM 686 C CA . PRO A 1 88 ? -8.302 -0.421 12.761 1.00 97.12 88 PRO A CA 1
ATOM 687 C C . PRO A 1 88 ? -7.582 0.483 13.766 1.00 97.12 88 PRO A C 1
ATOM 689 O O . PRO A 1 88 ? -8.220 1.062 14.640 1.00 97.12 88 PRO A O 1
ATOM 692 N N . SER A 1 89 ? -6.267 0.668 13.605 1.00 96.94 89 SER A N 1
ATOM 693 C CA . SER A 1 89 ? -5.452 1.516 14.486 1.00 96.94 89 SER A CA 1
ATOM 694 C C . SER A 1 89 ? -5.789 3.006 14.397 1.00 96.94 89 SER A C 1
ATOM 696 O O . SER A 1 89 ? -5.429 3.763 15.293 1.00 96.94 89 SER A O 1
ATOM 698 N N . GLU A 1 90 ? -6.444 3.440 13.319 1.00 97.12 90 GLU A N 1
ATOM 699 C CA . GLU A 1 90 ? -6.841 4.836 13.100 1.00 97.12 90 GLU A CA 1
ATOM 700 C C . GLU A 1 90 ? -8.355 5.040 13.183 1.00 97.12 90 GLU A C 1
ATOM 702 O O . GLU A 1 90 ? -8.813 6.181 13.163 1.00 97.12 90 GLU A O 1
ATOM 707 N N . ASN A 1 91 ? -9.125 3.952 13.286 1.00 96.81 91 ASN A N 1
ATOM 708 C CA . ASN A 1 91 ? -10.583 3.960 13.338 1.00 96.81 91 ASN A CA 1
ATOM 709 C C . ASN A 1 91 ? -11.216 4.783 12.196 1.00 96.81 91 ASN A C 1
ATOM 711 O O . ASN A 1 91 ? -12.145 5.563 12.414 1.00 96.81 91 ASN A O 1
ATOM 715 N N . LYS A 1 92 ? -10.672 4.642 10.980 1.00 97.50 92 LYS A N 1
ATOM 716 C CA . LYS A 1 92 ? -11.163 5.303 9.762 1.00 97.50 92 LYS A CA 1
ATOM 717 C C . LYS A 1 92 ? -10.808 4.513 8.504 1.00 97.50 92 LYS A C 1
ATOM 719 O O . LYS A 1 92 ? -9.855 3.734 8.493 1.00 97.50 92 LYS A O 1
ATOM 724 N N . ALA A 1 93 ? -11.549 4.758 7.425 1.00 98.06 93 ALA A N 1
ATOM 725 C CA . ALA A 1 93 ? -11.207 4.263 6.098 1.00 98.06 93 ALA A CA 1
ATOM 726 C C . ALA A 1 93 ? -10.205 5.200 5.414 1.00 98.06 93 ALA A C 1
ATOM 728 O O . ALA A 1 93 ? -10.444 6.400 5.293 1.00 98.06 93 ALA A O 1
ATOM 729 N N . GLU A 1 94 ? -9.111 4.635 4.920 1.00 98.50 94 GLU A N 1
ATOM 730 C CA . GLU A 1 94 ? -8.069 5.342 4.177 1.00 98.50 94 GLU A CA 1
ATOM 731 C C . GLU A 1 94 ? -7.952 4.755 2.772 1.00 98.50 94 GLU A C 1
ATOM 733 O O . GLU A 1 94 ? -8.372 3.625 2.519 1.00 98.50 94 GLU A O 1
ATOM 738 N N . LEU A 1 95 ? -7.399 5.529 1.841 1.00 98.31 95 LEU A N 1
ATOM 739 C CA . LEU A 1 95 ? -7.247 5.103 0.456 1.00 98.31 95 LEU A CA 1
ATOM 740 C C . LEU A 1 95 ? -5.892 4.420 0.245 1.00 98.31 95 LEU A C 1
ATOM 742 O O . LEU A 1 95 ? -4.860 4.938 0.672 1.00 98.31 95 LEU A O 1
ATOM 746 N N . PHE A 1 96 ? -5.886 3.291 -0.457 1.00 98.69 96 PHE A N 1
ATOM 747 C CA . PHE A 1 96 ? -4.713 2.448 -0.669 1.00 98.69 96 PHE A CA 1
ATOM 748 C C . PHE A 1 96 ? -4.531 2.059 -2.128 1.00 98.69 96 PHE A C 1
ATOM 750 O O . PHE A 1 96 ? -5.499 1.783 -2.838 1.00 98.69 96 PHE A O 1
ATOM 757 N N . TYR A 1 97 ? -3.271 1.947 -2.539 1.00 98.38 97 TYR A N 1
ATOM 758 C CA . TYR A 1 97 ? -2.892 1.256 -3.763 1.00 98.38 97 TYR A CA 1
ATOM 759 C C . TYR A 1 97 ? -2.527 -0.194 -3.465 1.00 98.38 97 TYR A C 1
ATOM 761 O O . TYR A 1 97 ? -1.780 -0.461 -2.524 1.00 98.38 97 TYR A O 1
ATOM 769 N N . HIS A 1 98 ? -3.003 -1.111 -4.301 1.00 97.94 98 HIS A N 1
ATOM 770 C CA . HIS A 1 98 ? -2.556 -2.500 -4.306 1.00 97.94 98 HIS A CA 1
ATOM 771 C C . HIS A 1 98 ? -1.258 -2.641 -5.107 1.00 97.94 98 HIS A C 1
ATOM 773 O O . HIS A 1 98 ? -1.160 -2.175 -6.249 1.00 97.94 98 HIS A O 1
ATOM 779 N N . LEU A 1 99 ? -0.256 -3.276 -4.506 1.00 97.19 99 LEU A N 1
ATOM 780 C CA . LEU A 1 99 ? 1.039 -3.521 -5.124 1.00 97.19 99 LEU A CA 1
ATOM 781 C C . LEU A 1 99 ? 0.979 -4.768 -6.012 1.00 97.19 99 LEU A C 1
ATOM 783 O O . LEU A 1 99 ? 0.574 -5.836 -5.570 1.00 97.19 99 LEU A O 1
ATOM 787 N N . VAL A 1 100 ? 1.438 -4.650 -7.262 1.00 95.25 100 VAL A N 1
ATOM 788 C CA . VAL A 1 100 ? 1.515 -5.807 -8.179 1.00 95.25 100 VAL A CA 1
ATOM 789 C C . VAL A 1 100 ? 2.739 -6.684 -7.892 1.00 95.25 100 VAL A C 1
ATOM 791 O O . VAL A 1 100 ? 2.708 -7.895 -8.096 1.00 95.25 100 VAL A O 1
ATOM 794 N N . GLY A 1 101 ? 3.844 -6.074 -7.454 1.00 94.19 101 GLY A N 1
ATOM 795 C CA . GLY A 1 101 ? 5.050 -6.804 -7.065 1.00 94.19 101 GLY A CA 1
ATOM 796 C C . GLY A 1 101 ? 4.900 -7.461 -5.693 1.00 94.19 101 GLY A C 1
ATOM 797 O O . GLY A 1 101 ? 4.193 -6.941 -4.839 1.00 94.19 101 GLY A O 1
ATOM 798 N N . THR A 1 102 ? 5.614 -8.564 -5.469 1.00 96.88 102 THR A N 1
ATOM 799 C CA . THR A 1 102 ? 5.592 -9.309 -4.196 1.00 96.88 102 THR A CA 1
ATOM 800 C C . THR A 1 102 ? 6.808 -9.054 -3.310 1.00 96.88 102 THR A C 1
ATOM 802 O O . THR A 1 102 ? 6.842 -9.511 -2.172 1.00 96.88 102 THR A O 1
ATOM 805 N N . SER A 1 103 ? 7.812 -8.334 -3.820 1.00 96.19 103 SER A N 1
ATOM 806 C CA . SER A 1 103 ? 9.089 -8.089 -3.150 1.00 96.19 103 SER A CA 1
ATOM 807 C C . SER A 1 103 ? 9.615 -6.707 -3.506 1.00 96.19 103 SER A C 1
ATOM 809 O O . SER A 1 103 ? 9.679 -6.362 -4.691 1.00 96.19 103 SER A O 1
ATOM 811 N N . PHE A 1 104 ? 10.065 -5.933 -2.521 1.00 96.50 104 PHE A N 1
ATOM 812 C CA . PHE A 1 104 ? 10.522 -4.551 -2.710 1.00 96.50 104 PHE A CA 1
ATOM 813 C C . PHE A 1 104 ? 11.804 -4.271 -1.943 1.00 96.50 104 PHE A C 1
ATOM 815 O O . PHE A 1 104 ? 12.082 -4.928 -0.945 1.00 96.50 104 PHE A O 1
ATOM 822 N N . TYR A 1 105 ? 12.576 -3.279 -2.397 1.00 96.50 105 TYR A N 1
ATOM 823 C CA . TYR A 1 105 ? 13.711 -2.782 -1.625 1.00 96.50 105 TYR A CA 1
ATOM 824 C C . TYR A 1 105 ? 13.252 -2.283 -0.259 1.00 96.50 105 TYR A C 1
ATOM 826 O O . TYR A 1 105 ? 12.199 -1.656 -0.143 1.00 96.50 105 TYR A O 1
ATOM 834 N N . ALA A 1 106 ? 14.053 -2.581 0.757 1.00 96.69 106 ALA A N 1
ATOM 835 C CA . ALA A 1 106 ? 13.691 -2.361 2.142 1.00 96.69 106 ALA A CA 1
ATOM 836 C C . ALA A 1 106 ? 14.604 -1.343 2.823 1.00 96.69 106 ALA A C 1
ATOM 838 O O . ALA A 1 106 ? 15.794 -1.246 2.507 1.00 96.69 106 ALA A O 1
ATOM 839 N N . SER A 1 107 ? 14.047 -0.597 3.773 1.00 96.12 107 SER A N 1
ATOM 840 C CA . SER A 1 107 ? 14.831 0.186 4.727 1.00 96.12 107 SER A CA 1
ATOM 841 C C . SER A 1 107 ? 15.580 -0.742 5.686 1.00 96.12 107 SER A C 1
ATOM 843 O O . SER A 1 107 ? 15.211 -1.904 5.859 1.00 96.12 107 SER A O 1
ATOM 845 N N . THR A 1 108 ? 16.645 -0.254 6.317 1.00 93.81 108 THR A N 1
ATOM 846 C CA . THR A 1 108 ? 17.375 -1.013 7.340 1.00 93.81 108 THR A CA 1
ATOM 847 C C . THR A 1 108 ? 16.953 -0.579 8.739 1.00 93.81 108 THR A C 1
ATOM 849 O O . THR A 1 108 ? 16.649 0.587 8.987 1.00 93.81 108 THR A O 1
ATOM 852 N N . THR A 1 109 ? 16.963 -1.521 9.675 1.00 90.31 109 THR A N 1
ATOM 853 C CA . THR A 1 109 ? 16.803 -1.273 11.111 1.00 90.31 109 THR A CA 1
ATOM 854 C C . THR A 1 109 ? 18.044 -1.787 11.855 1.00 90.31 109 THR A C 1
ATOM 856 O O . THR A 1 109 ? 18.884 -2.481 11.263 1.00 90.31 109 THR A O 1
ATOM 859 N N . PRO A 1 110 ? 18.209 -1.481 13.157 1.00 92.12 110 PRO A N 1
ATOM 860 C CA . PRO A 1 110 ? 19.309 -2.039 13.943 1.00 92.12 110 PRO A CA 1
ATOM 861 C C . PRO A 1 110 ? 19.351 -3.575 13.921 1.00 92.12 110 PRO A C 1
ATOM 863 O O . PRO A 1 110 ? 20.442 -4.151 13.906 1.00 92.12 110 PRO A O 1
ATOM 866 N N . THR A 1 111 ? 18.179 -4.216 13.865 1.00 89.75 111 THR A N 1
ATOM 867 C CA . THR A 1 111 ? 17.982 -5.668 13.987 1.00 89.75 111 THR A CA 1
ATOM 868 C C . THR A 1 111 ? 17.664 -6.373 12.665 1.00 89.75 111 THR A C 1
ATOM 870 O O . THR A 1 111 ? 17.797 -7.592 12.592 1.00 89.75 111 THR A O 1
ATOM 873 N N . ALA A 1 112 ? 17.301 -5.648 11.603 1.00 91.56 112 ALA A N 1
ATOM 874 C CA . ALA A 1 112 ? 16.948 -6.216 10.304 1.00 91.56 112 ALA A CA 1
ATOM 875 C C . ALA A 1 112 ? 17.615 -5.445 9.154 1.00 91.56 112 ALA A C 1
ATOM 877 O O . ALA A 1 112 ? 17.457 -4.236 8.997 1.00 91.56 112 ALA A O 1
ATOM 878 N N . ARG A 1 113 ? 18.402 -6.159 8.341 1.00 92.50 113 ARG A N 1
ATOM 879 C CA . ARG A 1 113 ? 19.257 -5.568 7.292 1.00 92.50 113 ARG A CA 1
ATOM 880 C C . ARG A 1 113 ? 19.069 -6.212 5.922 1.00 92.50 113 ARG A C 1
ATOM 882 O O . ARG A 1 113 ? 19.954 -6.121 5.073 1.00 92.50 113 ARG A O 1
ATOM 889 N N . LYS A 1 114 ? 17.946 -6.901 5.701 1.00 91.44 114 LYS A N 1
ATOM 890 C CA . LYS A 1 114 ? 17.657 -7.482 4.386 1.00 91.44 114 LYS A CA 1
ATOM 891 C C . LYS A 1 114 ? 17.495 -6.346 3.381 1.00 91.44 114 LYS A C 1
ATOM 893 O O . LYS A 1 114 ? 16.814 -5.370 3.670 1.00 91.44 114 LYS A O 1
ATOM 898 N N . SER A 1 115 ? 18.091 -6.473 2.200 1.00 93.56 115 SER A N 1
ATOM 899 C CA . SER A 1 115 ? 17.963 -5.456 1.147 1.00 93.56 115 SER A CA 1
ATOM 900 C C . SER A 1 115 ? 16.557 -5.399 0.546 1.00 93.56 115 SER A C 1
ATOM 902 O O . SER A 1 115 ? 16.214 -4.410 -0.103 1.00 93.56 115 SER A O 1
ATOM 904 N N . ARG A 1 116 ? 15.750 -6.449 0.753 1.00 96.06 116 ARG A N 1
ATOM 905 C CA . ARG A 1 116 ? 14.367 -6.560 0.293 1.00 96.06 116 ARG A CA 1
ATOM 906 C C . ARG A 1 116 ? 13.455 -7.165 1.358 1.00 96.06 116 ARG A C 1
ATOM 908 O O . ARG A 1 116 ? 13.915 -7.960 2.180 1.00 96.06 116 ARG A O 1
ATOM 915 N N . ILE A 1 117 ? 12.175 -6.817 1.288 1.00 96.75 117 ILE A N 1
ATOM 916 C CA . ILE A 1 117 ? 11.080 -7.438 2.042 1.00 96.75 117 ILE A CA 1
ATOM 917 C C . ILE A 1 117 ? 10.125 -8.135 1.076 1.00 96.75 117 ILE A C 1
ATOM 919 O O . ILE A 1 117 ? 9.807 -7.593 0.017 1.00 96.75 117 ILE A O 1
ATOM 923 N N . GLU A 1 118 ? 9.688 -9.335 1.453 1.00 97.19 118 GLU A N 1
ATOM 924 C CA . GLU A 1 118 ? 8.634 -10.082 0.768 1.00 97.19 118 GLU A CA 1
ATOM 925 C C . GLU A 1 118 ? 7.291 -9.684 1.383 1.00 97.19 118 GLU A C 1
ATOM 927 O O . GLU A 1 118 ? 7.073 -9.898 2.575 1.00 97.19 118 GLU A O 1
ATOM 932 N N . VAL A 1 119 ? 6.415 -9.092 0.577 1.00 96.94 119 VAL A N 1
ATOM 933 C CA . VAL A 1 119 ? 5.108 -8.555 0.997 1.00 96.94 119 VAL A CA 1
ATOM 934 C C . VAL A 1 119 ? 3.935 -9.436 0.540 1.00 96.94 119 VAL A C 1
ATOM 936 O O . VAL A 1 119 ? 2.786 -9.233 0.928 1.00 96.94 119 VAL A O 1
ATOM 939 N N . GLY A 1 120 ? 4.221 -10.438 -0.299 1.00 96.56 120 GLY A N 1
ATOM 940 C CA . GLY A 1 120 ? 3.216 -11.329 -0.878 1.00 96.56 120 GLY A CA 1
ATOM 941 C C . GLY A 1 120 ? 2.342 -10.647 -1.935 1.00 96.56 120 GLY A C 1
ATOM 942 O O . GLY A 1 120 ? 2.669 -9.582 -2.447 1.00 96.56 120 GLY A O 1
ATOM 943 N N . HIS A 1 121 ? 1.234 -11.296 -2.298 1.00 94.56 121 HIS A N 1
ATOM 944 C CA . HIS A 1 121 ? 0.346 -10.833 -3.373 1.00 94.56 121 HIS A CA 1
ATOM 945 C C . HIS A 1 121 ? -0.752 -9.869 -2.926 1.00 94.56 121 HIS A C 1
ATOM 947 O O . HIS A 1 121 ? -1.408 -9.311 -3.788 1.00 94.56 121 HIS A O 1
ATOM 953 N N . ASN A 1 122 ? -0.977 -9.705 -1.619 1.00 94.44 122 ASN A N 1
ATOM 954 C CA . ASN A 1 122 ? -2.054 -8.879 -1.064 1.00 94.44 122 ASN A CA 1
ATOM 955 C C . ASN A 1 122 ? -1.459 -7.758 -0.208 1.00 94.44 122 ASN A C 1
ATOM 957 O O . ASN A 1 122 ? -1.747 -7.650 0.985 1.00 94.44 122 ASN A O 1
ATOM 961 N N . ALA A 1 123 ? -0.578 -6.975 -0.823 1.00 97.75 123 ALA A N 1
ATOM 962 C CA . ALA A 1 123 ? 0.152 -5.901 -0.172 1.00 97.75 123 ALA A CA 1
ATOM 963 C C . ALA A 1 123 ? -0.363 -4.542 -0.635 1.00 97.75 123 ALA A C 1
ATOM 965 O O . ALA A 1 123 ? -0.540 -4.295 -1.832 1.00 97.75 123 ALA A O 1
ATOM 966 N N . TYR A 1 124 ? -0.575 -3.649 0.323 1.00 98.44 124 TYR A N 1
ATOM 967 C CA . TYR A 1 124 ? -1.177 -2.345 0.092 1.00 98.44 124 TYR A CA 1
ATOM 968 C C . TYR A 1 124 ? -0.328 -1.234 0.695 1.00 98.44 124 TYR A C 1
ATOM 970 O O . TYR A 1 124 ? 0.329 -1.416 1.717 1.00 98.44 124 TYR A O 1
ATOM 978 N N . VAL A 1 125 ? -0.357 -0.060 0.072 1.00 98.44 125 VAL A N 1
ATOM 979 C CA . VAL A 1 125 ? 0.309 1.149 0.579 1.00 98.44 125 VAL A CA 1
ATOM 980 C C . VAL A 1 125 ? -0.665 2.311 0.569 1.00 98.44 125 VAL A C 1
ATOM 982 O O . VAL A 1 125 ? -1.440 2.468 -0.378 1.00 98.44 125 VAL A O 1
ATOM 985 N N . LYS A 1 126 ? -0.644 3.128 1.624 1.00 98.38 126 LYS A N 1
ATOM 986 C CA . LYS A 1 126 ? -1.518 4.300 1.715 1.00 98.38 126 LYS A CA 1
ATOM 987 C C . LYS A 1 126 ? -1.232 5.257 0.570 1.00 98.38 126 LYS A C 1
ATOM 989 O O . LYS A 1 126 ? -0.086 5.634 0.327 1.00 98.38 126 LYS A O 1
ATOM 994 N N . ALA A 1 127 ? -2.289 5.711 -0.089 1.00 97.94 127 ALA A N 1
ATOM 995 C CA . ALA A 1 127 ? -2.200 6.650 -1.197 1.00 97.94 127 ALA A CA 1
ATOM 996 C C . ALA A 1 127 ? -1.550 7.979 -0.779 1.00 97.94 127 ALA A C 1
ATOM 998 O O . ALA A 1 127 ? -0.848 8.577 -1.585 1.00 97.94 127 ALA A O 1
ATOM 999 N N . ASN A 1 128 ? -1.730 8.408 0.476 1.00 97.75 128 ASN A N 1
ATOM 1000 C CA . ASN A 1 128 ? -1.138 9.639 1.011 1.00 97.75 128 ASN A CA 1
ATOM 1001 C C . ASN A 1 128 ? 0.376 9.533 1.295 1.00 97.75 128 ASN A C 1
ATOM 1003 O O . ASN A 1 128 ? 1.059 10.548 1.414 1.00 97.75 128 ASN A O 1
ATOM 1007 N N . ASP A 1 129 ? 0.918 8.317 1.404 1.00 97.94 129 ASP A N 1
ATOM 1008 C CA . ASP A 1 129 ? 2.344 8.101 1.680 1.00 97.94 129 ASP A CA 1
ATOM 1009 C C . ASP A 1 129 ? 3.190 7.958 0.407 1.00 97.94 129 ASP A C 1
ATOM 1011 O O . ASP A 1 129 ? 4.422 8.017 0.464 1.00 97.94 129 ASP A O 1
ATOM 1015 N N . VAL A 1 130 ? 2.534 7.831 -0.747 1.00 97.44 130 VAL A N 1
ATOM 1016 C CA . VAL A 1 130 ? 3.154 7.647 -2.062 1.00 97.44 130 VAL A CA 1
ATOM 1017 C C . VAL A 1 130 ? 2.759 8.771 -3.012 1.00 97.44 130 VAL A C 1
ATOM 1019 O O . VAL A 1 130 ? 1.834 9.538 -2.760 1.00 97.44 130 VAL A O 1
ATOM 1022 N N . LYS A 1 131 ? 3.464 8.887 -4.138 1.00 96.56 131 LYS A N 1
ATOM 1023 C CA . LYS A 1 131 ? 3.092 9.826 -5.200 1.00 96.56 131 LYS A CA 1
ATOM 1024 C C . LYS A 1 131 ? 2.618 9.054 -6.423 1.00 96.56 131 LYS A C 1
ATOM 1026 O O . LYS A 1 131 ? 3.390 8.288 -6.995 1.00 96.56 131 LYS A O 1
ATOM 1031 N N . ALA A 1 132 ? 1.370 9.279 -6.827 1.00 94.25 132 ALA A N 1
ATOM 1032 C CA . ALA A 1 132 ? 0.860 8.790 -8.102 1.00 94.25 132 ALA A CA 1
ATOM 1033 C C . ALA A 1 132 ? 1.601 9.464 -9.265 1.00 94.25 132 ALA A C 1
ATOM 1035 O O . ALA A 1 132 ? 1.964 10.641 -9.193 1.00 94.25 132 ALA A O 1
ATOM 1036 N N . ILE A 1 133 ? 1.857 8.705 -10.323 1.00 91.62 133 ILE A N 1
ATOM 1037 C CA . ILE A 1 133 ? 2.479 9.214 -11.540 1.00 91.62 133 ILE A CA 1
ATOM 1038 C C . ILE A 1 133 ? 1.369 9.577 -12.526 1.00 91.62 133 ILE A C 1
ATOM 1040 O O . ILE A 1 133 ? 0.577 8.721 -12.908 1.00 91.62 133 ILE A O 1
ATOM 1044 N N . ASP A 1 134 ? 1.354 10.829 -12.989 1.00 85.12 134 ASP A N 1
ATOM 1045 C CA . ASP A 1 134 ? 0.351 11.359 -13.933 1.00 85.12 134 ASP A CA 1
ATOM 1046 C C . ASP A 1 134 ? 0.533 10.852 -15.380 1.00 85.12 134 ASP A C 1
ATOM 1048 O O . ASP A 1 134 ? 0.006 11.419 -16.336 1.00 85.12 134 ASP A O 1
ATOM 1052 N N . VAL A 1 135 ? 1.300 9.775 -15.554 1.00 80.00 135 VAL A N 1
ATOM 1053 C CA . VAL A 1 135 ? 1.548 9.101 -16.827 1.00 80.00 135 VAL A CA 1
ATOM 1054 C C . VAL A 1 135 ? 1.013 7.678 -16.709 1.00 80.00 135 VAL A C 1
ATOM 1056 O O . VAL A 1 135 ? 1.550 6.876 -15.947 1.00 80.00 135 VAL A O 1
ATOM 1059 N N . GLY A 1 136 ? -0.024 7.365 -17.487 1.00 79.69 136 GLY A N 1
ATOM 1060 C CA . GLY A 1 136 ? -0.632 6.036 -17.563 1.00 79.69 136 GLY A CA 1
ATOM 1061 C C . GLY A 1 136 ? -2.102 6.010 -17.147 1.00 79.69 136 GLY A C 1
ATOM 1062 O O . GLY A 1 136 ? -2.799 7.022 -17.234 1.00 79.69 136 GLY A O 1
ATOM 1063 N N . LEU A 1 137 ? -2.584 4.834 -16.735 1.00 87.12 137 LEU A N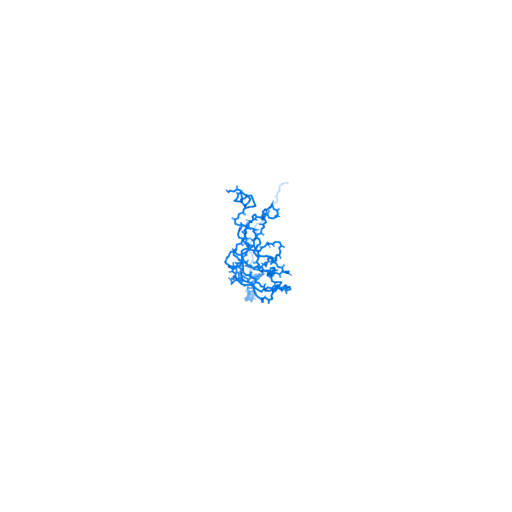 1
ATOM 1064 C CA . LEU A 1 137 ? -3.965 4.654 -16.287 1.00 87.12 137 LEU A CA 1
ATOM 1065 C C . LEU A 1 137 ? -4.185 5.381 -14.957 1.00 87.12 137 LEU A C 1
ATOM 1067 O O . LEU A 1 137 ? -3.484 5.130 -13.977 1.00 87.12 137 LEU A O 1
ATOM 1071 N N . LYS A 1 138 ? -5.210 6.232 -14.897 1.00 90.56 138 LYS A N 1
ATOM 1072 C CA . LYS A 1 138 ? -5.676 6.809 -13.636 1.00 90.56 138 LYS A CA 1
ATOM 1073 C C . LYS A 1 138 ? -6.693 5.868 -12.999 1.00 90.56 138 LYS A C 1
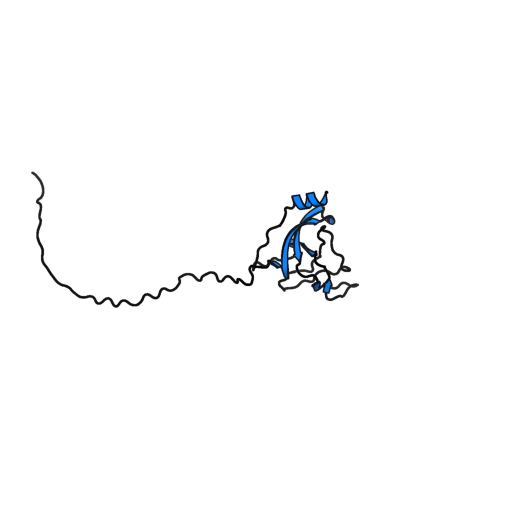ATOM 1075 O O . LYS A 1 138 ? -7.773 5.669 -13.547 1.00 90.56 138 LYS A O 1
ATOM 1080 N N . LEU A 1 139 ? -6.345 5.299 -11.848 1.00 91.50 139 LEU A N 1
ATOM 1081 C CA . LEU A 1 139 ? -7.254 4.432 -11.103 1.00 91.50 139 LEU A CA 1
ATOM 1082 C C . LEU A 1 139 ? -8.342 5.254 -10.412 1.00 91.50 139 LEU A C 1
ATOM 1084 O O . LEU A 1 139 ? -8.082 6.329 -9.868 1.00 91.50 139 LEU A O 1
ATOM 1088 N N . THR A 1 140 ? -9.553 4.711 -10.405 1.00 93.06 140 THR A N 1
ATOM 1089 C CA . THR A 1 140 ? -10.665 5.169 -9.571 1.00 93.06 140 THR A CA 1
ATOM 1090 C C . THR A 1 140 ? -10.830 4.203 -8.398 1.00 93.06 140 THR A C 1
ATOM 1092 O O . THR A 1 140 ? -10.627 3.002 -8.597 1.00 93.06 140 THR A O 1
ATOM 1095 N N . PRO A 1 141 ? -11.194 4.679 -7.193 1.00 96.31 141 PRO A N 1
ATOM 1096 C CA . PRO A 1 141 ? -11.466 3.792 -6.067 1.00 96.31 141 PRO A CA 1
ATOM 1097 C C . PRO A 1 141 ? -12.516 2.727 -6.418 1.00 96.31 141 PRO A C 1
ATOM 1099 O O . PRO A 1 141 ? -13.539 3.051 -7.018 1.00 96.31 141 PRO A O 1
ATOM 1102 N N . SER A 1 142 ? -12.268 1.465 -6.057 1.00 94.75 142 SER A N 1
ATOM 1103 C CA . SER A 1 142 ? -13.180 0.341 -6.334 1.00 94.75 142 SER A CA 1
ATOM 1104 C C . SER A 1 142 ? -14.363 0.240 -5.368 1.00 94.75 142 SER A C 1
ATOM 1106 O O . SER A 1 142 ? -15.264 -0.563 -5.584 1.00 94.75 142 SER A O 1
ATOM 1108 N N . ASN A 1 143 ? -14.329 1.003 -4.282 1.00 96.38 143 ASN A N 1
ATOM 1109 C CA . ASN A 1 143 ? -15.360 1.105 -3.257 1.00 96.38 143 ASN A CA 1
ATOM 1110 C C . ASN A 1 143 ? -15.340 2.522 -2.660 1.00 96.38 143 ASN A C 1
ATOM 1112 O O . ASN A 1 143 ? -14.554 3.385 -3.060 1.00 96.38 143 ASN A O 1
ATOM 1116 N N . THR A 1 144 ? -16.196 2.746 -1.676 1.00 97.44 144 THR A N 1
ATOM 1117 C CA . THR A 1 144 ? -16.297 3.968 -0.881 1.00 97.44 144 THR A CA 1
ATOM 1118 C C . THR A 1 144 ? -15.766 3.752 0.537 1.00 97.44 144 THR A C 1
ATOM 1120 O O . THR A 1 144 ? -15.691 2.628 1.037 1.00 97.44 144 THR A O 1
ATOM 1123 N N . ALA A 1 145 ? -15.448 4.849 1.229 1.00 97.00 145 ALA A N 1
ATOM 1124 C CA . ALA A 1 145 ? -15.074 4.814 2.643 1.00 97.00 145 ALA A CA 1
ATOM 1125 C C . ALA A 1 145 ? -16.155 4.154 3.526 1.00 97.00 145 ALA A C 1
ATOM 1127 O O . ALA A 1 145 ? -15.829 3.368 4.412 1.00 97.00 145 ALA A O 1
ATOM 1128 N N . ALA A 1 146 ? -17.436 4.423 3.239 1.00 96.69 146 ALA A N 1
ATOM 1129 C CA . ALA A 1 146 ? -18.564 3.854 3.975 1.00 96.69 146 ALA A CA 1
ATOM 1130 C C . ALA A 1 146 ? -18.679 2.332 3.787 1.00 96.69 146 ALA A C 1
ATOM 1132 O O . ALA A 1 146 ? -18.960 1.612 4.741 1.00 96.69 146 ALA A O 1
ATOM 1133 N N . GLU A 1 147 ? -18.425 1.823 2.578 1.00 95.31 147 GLU A N 1
ATOM 1134 C CA . GLU A 1 147 ? -18.404 0.378 2.318 1.00 95.31 147 GLU A CA 1
ATOM 1135 C C . GLU A 1 147 ? -17.248 -0.315 3.043 1.00 95.31 147 GLU A C 1
ATOM 1137 O O . GLU A 1 147 ? -17.439 -1.404 3.582 1.00 95.31 147 GLU A O 1
ATOM 1142 N N . ALA A 1 148 ? -16.069 0.314 3.099 1.00 95.75 148 ALA A N 1
ATOM 1143 C CA . ALA A 1 148 ? -14.926 -0.209 3.846 1.00 95.75 148 ALA A CA 1
ATOM 1144 C C . ALA A 1 148 ? -15.213 -0.282 5.357 1.00 95.75 148 ALA A C 1
ATOM 1146 O O . ALA A 1 148 ? -14.951 -1.304 5.989 1.00 95.75 148 ALA A O 1
ATOM 1147 N N . GLU A 1 149 ? -15.803 0.770 5.927 1.00 95.62 149 GLU A N 1
ATOM 1148 C CA . GLU A 1 149 ? -16.225 0.793 7.331 1.00 95.62 149 GLU A CA 1
ATOM 1149 C C . GLU A 1 149 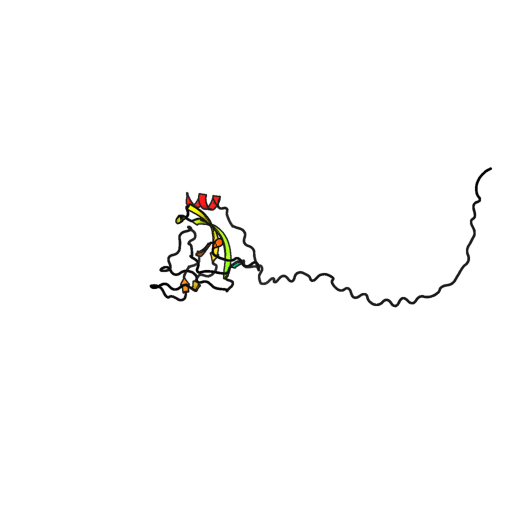? -17.307 -0.254 7.622 1.00 95.62 149 GLU A C 1
ATOM 1151 O O . GLU A 1 149 ? -17.226 -0.978 8.612 1.00 95.62 149 GLU A O 1
ATOM 1156 N N . ALA A 1 150 ? -18.313 -0.368 6.751 1.00 95.44 150 ALA A N 1
ATOM 1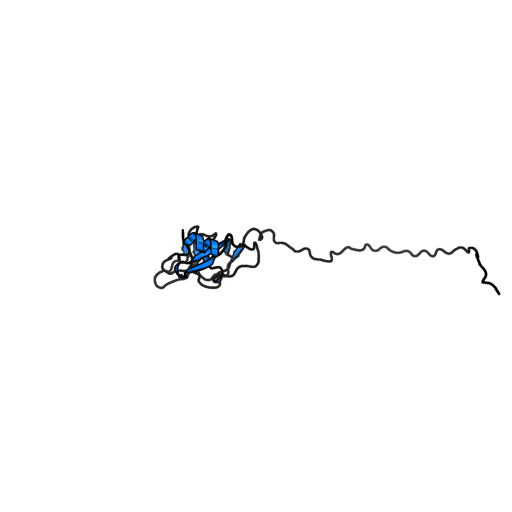157 C CA . ALA A 1 150 ? -19.370 -1.360 6.901 1.00 95.44 150 ALA A CA 1
ATOM 1158 C C . ALA A 1 150 ? -18.826 -2.794 6.818 1.00 95.44 150 ALA A C 1
ATOM 1160 O O . ALA A 1 150 ? -19.291 -3.658 7.556 1.00 95.44 150 ALA A O 1
ATOM 1161 N N . ALA A 1 151 ? -17.845 -3.056 5.950 1.00 91.38 151 ALA A N 1
ATOM 1162 C CA . ALA A 1 151 ? -17.200 -4.362 5.841 1.00 91.38 151 ALA A CA 1
ATOM 1163 C C . ALA A 1 151 ? -16.402 -4.735 7.101 1.00 91.38 151 ALA A C 1
ATOM 1165 O O . ALA A 1 151 ? -16.404 -5.900 7.477 1.00 91.38 151 ALA A O 1
ATOM 1166 N N . ALA A 1 152 ? -15.779 -3.764 7.774 1.00 90.75 152 ALA A N 1
ATOM 1167 C CA . ALA A 1 152 ? -15.013 -3.995 9.002 1.00 90.75 152 ALA A CA 1
ATOM 1168 C C . ALA A 1 152 ? -15.878 -4.260 10.250 1.00 90.75 152 ALA A C 1
ATOM 1170 O O . ALA A 1 152 ? -15.360 -4.712 11.267 1.00 90.75 152 ALA A O 1
ATOM 1171 N N . LYS A 1 153 ? -17.181 -3.953 10.192 1.00 87.38 153 LYS A N 1
ATOM 1172 C CA . LYS A 1 153 ? -18.140 -4.124 11.301 1.00 87.38 153 LYS A CA 1
ATOM 1173 C C . LYS A 1 153 ? -19.012 -5.381 11.181 1.00 87.38 153 LYS A C 1
ATOM 1175 O O . LYS A 1 153 ? -19.904 -5.565 12.008 1.00 87.38 153 LYS A O 1
ATOM 1180 N N . LYS A 1 154 ? -18.813 -6.181 10.132 1.00 75.25 154 LYS A N 1
ATOM 1181 C CA . LYS A 1 154 ? -19.495 -7.466 9.923 1.00 75.25 154 LYS A CA 1
ATOM 1182 C C . LYS A 1 154 ? -18.747 -8.589 10.621 1.00 75.25 154 LYS A C 1
ATOM 1184 O O . LYS A 1 154 ? -19.448 -9.489 11.124 1.00 75.25 154 LYS A O 1
#

Foldseek 3Di:
DDDDDDDDDDDDDDDDDDDPDPDDPDPDDDPDDDPPAPVVFAPWWWWFQQAFFFKAFQQQHTDDPVPKGQGGDPDIFTFDAWAWAQHPVVRFTFIKTQGQDQKHQIDDDPVRDDRMDGNGRGIITTPVRIGIDPTYHDHDYPDDRVVNSVVNVD

Sequence (154 aa):
MSMKLSKKLLFSSAVIAGLLLSVAPATVQAAKQLPVHDYNRITSAYITFPKDTDVYNADGTIQDHNGQKISRQKGWLKVDKLVYIWVPSENKAELFYHLVGTSFYASTTPTARKSRIEVGHNAYVKANDVKAIDVGLKLTPSNTAAEAEAAAKK

=== Feature glossary ===
A reading guide for the features in this record.

Start from the sequence.

  · This is the polypeptide sequence — one letter per residue, N-terminus first. Length ranges from a few dozen residues for small domains to over a thousand for large multi-domain proteins.

Fold it, and you get atomic coordinates and the backbone conformation that goes with them.

  · Structure coordinates are given as an mmCIF _atom_site loop: one row per atom with element, residue name, chain id, sequence number, and x/y/z position in Å. Only the four main-chain atoms per residue are included here; side chains are omitted to keep the record compact.

  · Backbone dihedral angles. Every residue except chain termini has a φ (preceding-C → N → Cα → C) and a ψ (N → Cα → C → next-N). They are reported in degrees following the IUPAC sign convention. Secondary structure is essentially a statement about which (φ, ψ) basin each residue occupies.

  · The SS8 string is DSSP's per-residue secondary-structure call. α-helix (H) means an i→i+4 H-bond ladder; β-strand (E) means the residue participates in a β-sheet; 3₁₀ (G) and π (I) are tighter and wider helices; T/S are turns/bends; '-' is loop.

  · SS3 is a coarse helix/strand/coil call (letters a/b/c) made by the P-SEA algorithm from inter-Cα distances and dihedrals. It is less detailed than DSSP but needs only Cα positions.

Summarize the fold with a handful of shape descriptors and a per-residue structural alphabet.

  · Radius of gyration (Rg) is the root-mean-square distance of Cα atoms from their centroid — a single number for overall size and compactness. A globular domain of N residues has Rg ≈ 2.2·N^0.38 Å; an extended or disordered chain has a much larger Rg. The Cα contact count is the number of residue pairs whose Cα atoms are within 8 Å and are more than four positions apart in sequence — a standard proxy for tertiary packing density. The bounding box is the smallest axis-aligned box enclosing all Cα atoms.

  · The Foldseek 3Di string encodes local tertiary geometry as a 20-letter alphabet — one character per residue — derived from the relative positions of nearby Cα atoms. Unlike the amino-acid sequence, 3Di is a direct function of the 3D structure, so two proteins with the same fold have similar 3Di strings even at low sequence identity.

  · Solvent-accessible surface area (SASA) is the area in Å² traced out by the centre of a 1.4 Å probe sphere (a water molecule) rolled over the protein's van der Waals surface (Shrake–Rupley / Lee–Richards construction). Buried residues have near-zero SASA; fully exposed residues can exceed 200 Å². The total SASA scales roughly with the number of surface residues.

Ask how reliable the model is.

  · pLDDT (predicted Local Distance Difference Test) is AlphaFold's per-residue confidence score, ranging from 0 to 100. Values above 90 indicate high confidence (typically well-packed cores); 70–90 is confident; 50–70 low confidence; below 50 usually means the region is disordered or the prediction is unreliable there. AlphaFold stores pLDDT in the mmCIF B-factor column.

  · B-factor (Debye–Waller factor) reflects atomic displacement in the crystal lattice. It is an experimental observable (units Å²), not a prediction; low values mean the atom is pinned down, high values mean it moves or is heterogeneous across the crystal.

  · Predicted Aligned Error (PAE) is an AlphaFold confidence matrix: entry (i, j) is the expected error in the position of residue j, in ångströms, when the prediction is superimposed on the true structure at residue i. Low PAE within a block of residues means that block is internally rigid and well-predicted; high PAE between two blocks means their relative placement is uncertain even if each block individually is confident.

Place it in context: what it resembles, what it is annotated as, and how it looks.

  · Nearest PDB neighbors are the top structural matches found by Foldseek when searching this structure against the entire Protein Data Bank. Each hit reports a TM-score (0 to 1; >0.5 almost always implies the same fold) and an E-value. These are *structural* homologs — they may share no detectable sequence similarity.

  · Functional annotations link the protein to curated databases. InterPro entries identify conserved domains and families by matching the sequence against member-database signatures (Pfam, PROSITE, CDD, …). Gene Ontology (GO) terms describe molecular function, biological process, and cellular component in a controlled vocabulary. CATH places the structure in a hierarchical fold classification (Class/Architecture/Topology/Homologous-superfamily). The organism is the source species.

  · Three diagnostic plots accompany the record. The Cα contact map visualizes the tertiary structure as a 2D adjacency matrix (8 Å cutoff, sequence-local contacts suppressed). The Ramachandran plot shows the distribution of backbone (φ, ψ) torsions, with points in the α and β basins reflecting secondary structure content. The PAE plot shows AlphaFold's inter-residue confidence as a color matrix.

  · Six rendered views show the 3D structure from the faces of a cube — i.e. along ±x, ±y, ±z. Rendering representation is drawn randomly per protein from cartoon (secondary-structure ribbons), sticks (backbone bonds), or molecular surface; coloring is either N→C rainbow (blue at the N-terminus through red at the C-terminus) or one color per chain.